Protein AF-A0A969E1A6-F1 (afdb_monomer)

Foldseek 3Di:
DVVVVVVVVVVVVVVVVVVQVLPVVSVLVVVLVVLCVVCVVVLQDDQDDPCSVVVVQLLQQLVCCQPPNLDQVFGAGPPPVPDPRRGDDDDRSVLSSVLSVVCVVPNDDSSSNVVSVSVVVSVVVVVVVVVCCVVVVCPVSPD

pLDDT: mean 85.86, std 12.33, range [39.84, 97.5]

Secondary structure (DSSP, 8-state):
-HHHHHHHHHHHHHHHHHHHHT-HHHHHHHHHHHHHHHHTTTTTPPS-STTHHHHHHHHHHHHHHHHT---TTS-B-S--SS-S--B---S--HHHHHHHHHHHHH-S-HHHHHHHHHHHHHHHHHHHHHHHHHHHTTSSS--

Mean predicted aligned error: 8.6 Å

Radius of gyration: 23.21 Å; Cα contacts (8 Å, |Δi|>4): 85; chains: 1; bounding box: 52×51×56 Å

Structure (mmCIF, N/CA/C/O backbone):
data_AF-A0A969E1A6-F1
#
_entry.id   AF-A0A969E1A6-F1
#
loop_
_atom_site.group_PDB
_atom_site.id
_atom_site.type_symbol
_atom_site.label_atom_id
_atom_site.label_alt_id
_atom_site.label_comp_id
_atom_site.label_asym_id
_atom_site.label_entity_id
_atom_site.label_seq_id
_atom_site.pdbx_PDB_ins_code
_atom_site.Cartn_x
_atom_site.Cartn_y
_atom_site.Cartn_z
_atom_site.occupancy
_atom_site.B_iso_or_equiv
_atom_site.auth_seq_id
_atom_site.auth_comp_id
_atom_site.auth_asym_id
_atom_site.auth_atom_id
_atom_site.pdbx_PDB_model_num
ATOM 1 N N . MET A 1 1 ? -26.034 33.598 34.575 1.00 58.31 1 MET A N 1
ATOM 2 C CA . MET A 1 1 ? -26.716 32.712 33.602 1.00 58.31 1 MET A CA 1
ATOM 3 C C . MET A 1 1 ? -25.771 32.089 32.563 1.00 58.31 1 MET A C 1
ATOM 5 O O . MET A 1 1 ? -26.023 30.954 32.191 1.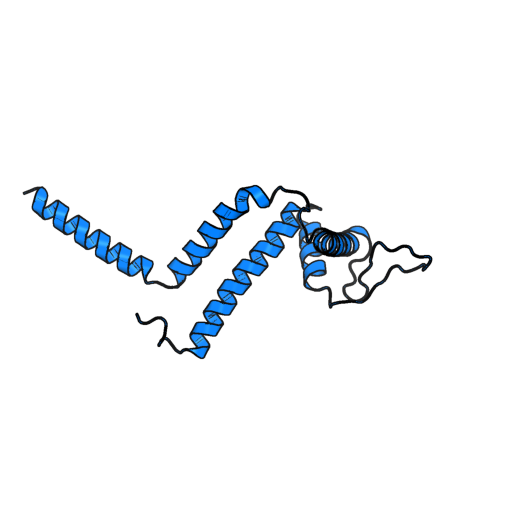00 58.31 1 MET A O 1
ATOM 9 N N . ASN A 1 2 ? -24.646 32.718 32.178 1.00 65.56 2 ASN A N 1
ATOM 10 C CA . ASN A 1 2 ? -23.689 32.138 31.208 1.00 65.56 2 ASN A CA 1
ATOM 11 C C . ASN A 1 2 ? -23.018 30.813 31.637 1.00 65.56 2 ASN A C 1
ATOM 13 O O . ASN A 1 2 ? -22.828 29.934 30.804 1.00 65.56 2 ASN A O 1
ATOM 17 N N . ASN A 1 3 ? -22.688 30.622 32.921 1.00 65.50 3 ASN A N 1
ATOM 18 C CA . ASN A 1 3 ? -21.918 29.438 33.343 1.00 65.50 3 ASN A CA 1
ATOM 19 C C . ASN A 1 3 ? -22.701 28.114 33.282 1.00 65.50 3 ASN A C 1
ATOM 21 O O . ASN A 1 3 ? -22.117 27.094 32.933 1.00 65.50 3 ASN A O 1
ATOM 25 N N . GLN A 1 4 ? -24.012 28.112 33.557 1.00 69.25 4 GLN A N 1
ATOM 26 C CA . GLN A 1 4 ? -24.839 26.896 33.453 1.00 69.25 4 GLN A CA 1
ATOM 27 C C . GLN A 1 4 ? -25.086 26.475 31.997 1.00 69.25 4 GLN A C 1
ATOM 29 O O . GLN A 1 4 ? -25.060 25.285 31.691 1.00 69.25 4 GLN A O 1
ATOM 34 N N . GLN A 1 5 ? -25.274 27.436 31.086 1.00 74.00 5 GLN A N 1
ATOM 35 C CA . GLN A 1 5 ? -25.382 27.142 29.653 1.00 74.00 5 GLN A CA 1
ATOM 36 C C . GLN A 1 5 ? -24.062 26.613 29.081 1.00 74.00 5 GLN A C 1
ATOM 38 O O . GLN A 1 5 ? -24.074 25.607 28.376 1.00 74.00 5 GLN A O 1
ATOM 43 N N . ASN A 1 6 ? -22.927 27.223 29.436 1.00 74.50 6 ASN A N 1
ATOM 44 C CA . ASN A 1 6 ? -21.607 26.764 28.994 1.00 74.50 6 ASN A CA 1
ATOM 45 C C . ASN A 1 6 ? -21.288 25.344 29.491 1.00 74.50 6 ASN A C 1
ATOM 47 O O . ASN A 1 6 ? -20.758 24.535 28.731 1.00 74.50 6 ASN A O 1
ATOM 51 N N . PHE A 1 7 ? -21.668 25.016 30.730 1.00 75.31 7 PHE A N 1
ATOM 52 C CA . PHE A 1 7 ? -21.507 23.671 31.286 1.00 75.31 7 PHE A CA 1
ATOM 53 C C . PHE A 1 7 ? -22.345 22.625 30.527 1.00 75.31 7 PHE A C 1
ATOM 55 O O . PHE A 1 7 ? -21.819 21.596 30.112 1.00 75.31 7 PHE A O 1
ATOM 62 N N . SER A 1 8 ? -23.613 22.933 30.224 1.00 82.81 8 SER A N 1
ATOM 63 C CA . SER A 1 8 ? -24.491 22.042 29.445 1.00 82.81 8 SER A CA 1
ATOM 64 C C . SER A 1 8 ? -23.998 21.815 28.007 1.00 82.81 8 SER A C 1
ATOM 66 O O . SER A 1 8 ? -24.128 20.714 27.466 1.00 82.81 8 SER A O 1
ATOM 68 N N . ILE A 1 9 ? -23.415 22.838 27.372 1.00 84.31 9 ILE A N 1
ATOM 69 C CA . ILE A 1 9 ? -22.827 22.723 26.028 1.00 84.31 9 ILE A CA 1
ATOM 70 C C . ILE A 1 9 ? -21.596 21.807 26.053 1.00 84.31 9 ILE A C 1
ATOM 72 O O . ILE A 1 9 ? -21.471 20.940 25.188 1.00 84.31 9 ILE A O 1
ATOM 76 N N . ALA A 1 10 ? -20.721 21.955 27.052 1.00 85.75 10 ALA A N 1
ATOM 77 C CA . ALA A 1 10 ? -19.528 21.122 27.198 1.00 85.75 10 ALA A CA 1
ATOM 78 C C . ALA A 1 10 ? -19.875 19.639 27.426 1.00 85.75 10 ALA A C 1
ATOM 80 O O . ALA A 1 10 ? -19.271 18.763 26.808 1.00 85.75 10 ALA A O 1
ATOM 81 N N . GLU A 1 11 ? -20.888 19.341 28.245 1.00 86.31 11 GLU A N 1
ATOM 82 C CA . GLU A 1 11 ? -21.361 17.967 28.464 1.00 86.31 11 GLU A CA 1
ATOM 83 C C . GLU A 1 11 ? -21.925 17.333 27.190 1.00 86.31 11 GLU A C 1
ATOM 85 O O . GLU A 1 11 ? -21.580 16.198 26.849 1.00 86.31 11 GLU A O 1
ATOM 90 N N . LYS A 1 12 ? -22.750 18.078 26.441 1.00 82.69 12 LYS A N 1
ATOM 91 C CA . LYS A 1 12 ? -23.290 17.612 25.157 1.00 82.69 12 LYS A CA 1
ATOM 92 C C . LYS A 1 12 ? -22.182 17.363 24.138 1.00 82.69 12 LYS A C 1
ATOM 94 O O . LYS A 1 12 ? -22.227 16.350 23.443 1.00 82.69 12 LYS A O 1
ATOM 99 N N . LEU A 1 13 ? -21.183 18.244 24.070 1.00 86.56 13 LEU A N 1
ATOM 100 C CA . LEU A 1 13 ? -20.025 18.079 23.192 1.00 86.56 13 LEU A CA 1
ATOM 101 C C . LEU A 1 13 ? -19.227 16.822 23.562 1.00 86.56 13 LEU A C 1
ATOM 103 O O . LEU A 1 13 ? -18.929 16.018 22.684 1.00 86.56 13 LEU A O 1
ATOM 107 N N . ASN A 1 14 ? -18.953 16.602 24.849 1.00 85.69 14 ASN A N 1
ATOM 108 C CA . ASN A 1 14 ? -18.251 15.410 25.330 1.00 85.69 14 ASN A CA 1
ATOM 109 C C . ASN A 1 14 ? -19.018 14.115 25.033 1.00 85.69 14 ASN A C 1
ATOM 111 O O . ASN A 1 14 ? -18.418 13.133 24.597 1.00 85.69 14 ASN A O 1
ATOM 115 N N . ALA A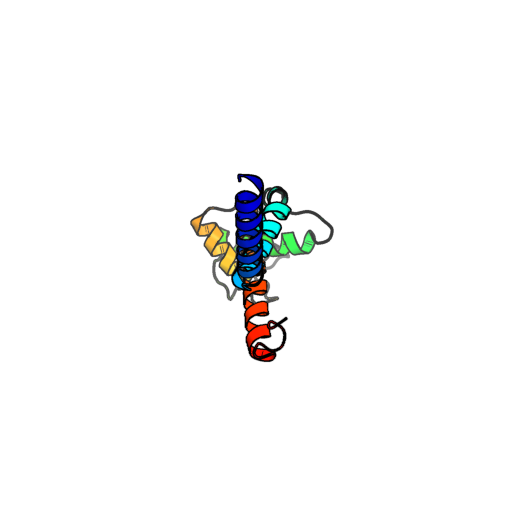 1 15 ? -20.341 14.104 25.213 1.00 80.62 15 ALA A N 1
ATOM 116 C CA . ALA A 1 15 ? -21.176 12.953 24.868 1.00 80.62 15 ALA A CA 1
ATOM 117 C C . ALA A 1 15 ? -21.156 12.660 23.357 1.00 80.62 15 ALA A C 1
ATOM 119 O O . ALA A 1 15 ? -21.082 11.501 22.943 1.00 80.62 15 ALA A O 1
ATOM 120 N N . LEU A 1 16 ? -21.175 13.707 22.528 1.00 78.25 16 LEU A N 1
ATOM 121 C CA . LEU A 1 16 ? -21.122 13.596 21.071 1.00 78.25 16 LEU A CA 1
ATOM 122 C C . LEU A 1 16 ? -19.746 13.103 20.600 1.00 78.25 16 LEU A C 1
ATOM 124 O O . LEU A 1 16 ? -19.675 12.180 19.790 1.00 78.25 16 LEU A O 1
ATOM 128 N N . LEU A 1 17 ? -18.664 13.642 21.169 1.00 80.12 17 LEU A N 1
ATOM 129 C CA . LEU A 1 17 ? -17.29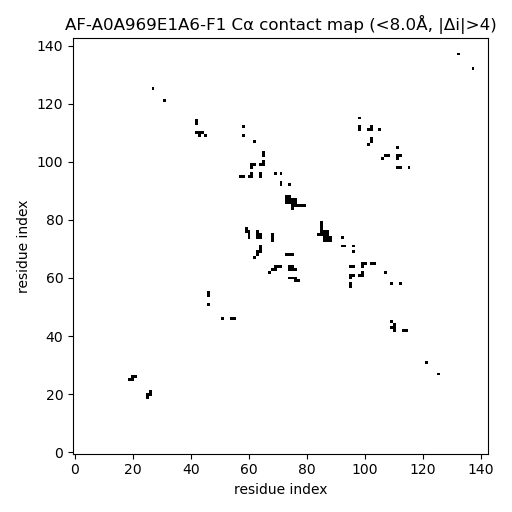6 13.180 20.933 1.00 80.12 17 LEU A CA 1
ATOM 130 C C . LEU A 1 17 ? -17.132 11.715 21.335 1.00 80.12 17 LEU A C 1
ATOM 132 O O . LEU A 1 17 ? -16.631 10.928 20.542 1.00 80.12 17 LEU A O 1
ATOM 136 N N . ARG A 1 18 ? -17.622 11.307 22.510 1.00 75.00 18 ARG A N 1
ATOM 137 C CA . ARG A 1 18 ? -17.576 9.908 22.955 1.00 75.00 18 ARG A CA 1
ATOM 138 C C . ARG A 1 18 ? -18.302 8.981 21.979 1.00 75.00 18 ARG A C 1
ATOM 140 O O . ARG A 1 18 ? -17.737 7.978 21.560 1.00 75.00 18 ARG A O 1
ATOM 147 N N . ASN A 1 19 ? -19.512 9.340 21.556 1.00 75.69 19 ASN A N 1
ATOM 148 C CA . ASN A 1 19 ? -20.268 8.549 20.581 1.00 75.69 19 ASN A CA 1
ATOM 149 C C . ASN A 1 19 ? -19.598 8.491 19.202 1.00 75.69 19 ASN A C 1
ATOM 151 O O . ASN A 1 19 ? -19.756 7.503 18.489 1.00 75.69 19 ASN A O 1
ATOM 155 N N . LEU A 1 20 ? -18.866 9.534 18.809 1.00 72.94 20 LEU A N 1
ATOM 156 C CA . LEU A 1 20 ? -18.087 9.542 17.575 1.00 72.94 20 LEU A CA 1
ATOM 157 C C . LEU A 1 20 ? -16.847 8.642 17.690 1.00 72.94 20 LEU A C 1
ATOM 159 O O . LEU A 1 20 ? -16.611 7.833 16.797 1.00 72.94 20 LEU A O 1
ATOM 163 N N . LEU A 1 21 ? -16.108 8.744 18.798 1.00 68.12 21 LEU A N 1
ATOM 164 C CA . LEU A 1 21 ? -14.905 7.954 19.086 1.00 68.12 21 LEU A CA 1
ATOM 165 C C . LEU A 1 21 ? -15.192 6.452 19.214 1.00 68.12 21 LEU A C 1
ATOM 167 O O . LEU A 1 21 ? -14.355 5.639 18.841 1.00 68.12 21 LEU A O 1
ATOM 171 N N . LEU A 1 22 ? -16.376 6.076 19.702 1.00 70.19 22 LEU A N 1
ATOM 172 C CA . LEU A 1 22 ? -16.789 4.675 19.839 1.00 70.19 22 LEU A CA 1
ATOM 173 C C . LEU A 1 22 ? -17.174 4.019 18.504 1.00 70.19 22 LEU A C 1
ATOM 175 O O . LEU A 1 22 ? -17.358 2.804 18.442 1.00 70.19 22 LEU A O 1
ATOM 179 N N . LYS A 1 23 ? -17.296 4.784 17.410 1.00 80.56 23 LYS A N 1
ATOM 180 C CA . LYS A 1 23 ? -17.585 4.195 16.099 1.00 80.56 23 LYS A CA 1
ATOM 181 C C . LYS A 1 23 ? -16.318 3.546 15.537 1.00 80.56 23 LYS A C 1
ATOM 183 O O . LYS A 1 23 ? -15.355 4.258 15.259 1.00 80.56 23 LYS A O 1
ATOM 188 N N . PRO A 1 24 ? -16.324 2.237 15.229 1.00 78.75 24 PRO A N 1
ATOM 189 C CA . PRO A 1 24 ? -15.127 1.547 14.746 1.00 78.75 24 PRO A CA 1
ATOM 190 C C . PRO A 1 24 ? -14.551 2.144 13.455 1.00 78.75 24 PRO A C 1
ATOM 192 O O . PRO A 1 24 ? -13.339 2.160 13.256 1.00 78.75 24 PRO A O 1
ATOM 195 N N . LEU A 1 25 ? -15.417 2.676 12.588 1.00 80.50 2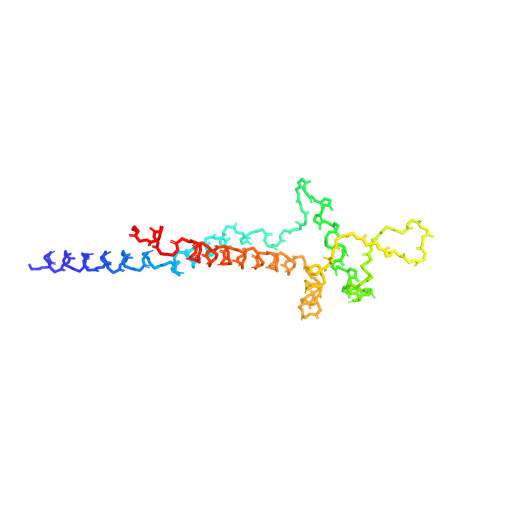5 LEU A N 1
ATOM 196 C CA . LEU A 1 25 ? -15.002 3.342 11.356 1.00 80.50 25 LEU A CA 1
ATOM 197 C C . LEU A 1 25 ? -14.194 4.619 11.632 1.00 80.50 25 LEU A C 1
ATOM 199 O O . LEU A 1 25 ? -13.249 4.913 10.904 1.00 80.50 25 LEU A O 1
ATOM 203 N N . PHE A 1 26 ? -14.538 5.354 12.695 1.00 86.06 26 PHE A N 1
ATOM 204 C CA . PHE A 1 26 ? -13.775 6.524 13.115 1.00 86.06 26 PHE A CA 1
ATOM 205 C C . PHE A 1 26 ? -12.382 6.111 13.599 1.00 86.06 26 PHE A C 1
ATOM 207 O O . PHE A 1 26 ? -11.393 6.691 13.159 1.00 86.06 26 PHE A O 1
ATOM 214 N N . SER A 1 27 ? -12.290 5.064 14.424 1.00 85.25 27 SER A N 1
ATOM 215 C CA . SER A 1 27 ? -11.009 4.531 14.906 1.00 85.25 27 SER A CA 1
ATOM 216 C C . SER A 1 27 ? -10.102 4.075 13.762 1.00 85.25 27 SER A C 1
ATOM 218 O O . SER A 1 27 ? -8.920 4.407 13.752 1.00 85.25 27 SER A O 1
ATOM 220 N N . LEU A 1 28 ? -10.647 3.383 12.755 1.00 88.31 28 LEU A N 1
ATOM 221 C CA . LEU A 1 28 ? -9.895 3.017 11.549 1.00 88.31 28 LEU A CA 1
ATOM 222 C C . LEU A 1 28 ? -9.406 4.243 10.772 1.00 88.31 28 LEU A C 1
ATOM 224 O O . LEU A 1 28 ? -8.247 4.284 10.361 1.00 88.31 28 LEU A O 1
ATO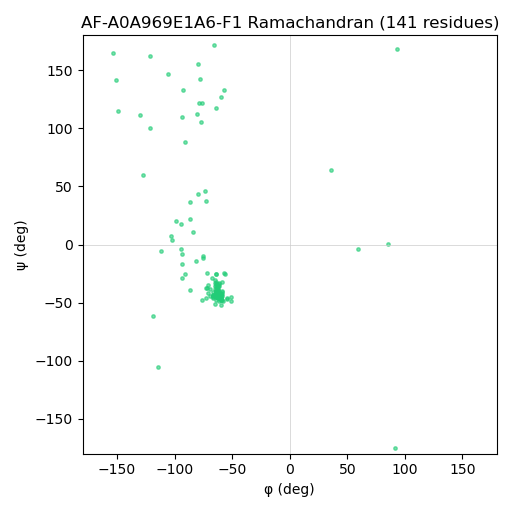M 228 N N . GLY A 1 29 ? -10.269 5.247 10.597 1.00 90.81 29 GLY A N 1
ATOM 229 C CA . GLY A 1 29 ? -9.900 6.502 9.943 1.00 90.81 29 GLY A CA 1
ATOM 230 C C . GLY A 1 29 ? -8.780 7.232 10.685 1.00 90.81 29 GLY A C 1
ATOM 231 O O . GLY A 1 29 ? -7.828 7.697 10.061 1.00 90.81 29 GLY A O 1
ATOM 232 N N . LEU A 1 30 ? -8.846 7.269 12.017 1.00 91.06 30 LEU A N 1
ATOM 233 C CA . LEU A 1 30 ? -7.814 7.864 12.861 1.00 91.06 30 LEU A CA 1
ATOM 234 C C . LEU A 1 30 ? -6.484 7.105 12.758 1.00 91.06 30 LEU A C 1
ATOM 236 O O . LEU A 1 30 ? -5.441 7.734 12.599 1.00 91.06 30 LEU A O 1
ATOM 240 N N . ILE A 1 31 ? -6.508 5.769 12.791 1.00 91.44 31 ILE A N 1
ATOM 241 C CA . ILE A 1 31 ? -5.309 4.934 12.613 1.00 91.44 31 ILE A CA 1
ATOM 242 C C . ILE A 1 31 ? -4.675 5.193 11.241 1.00 91.44 31 ILE A C 1
ATOM 244 O O . ILE A 1 31 ? -3.461 5.379 11.151 1.00 91.44 31 ILE A O 1
ATOM 248 N N . ALA A 1 32 ? -5.483 5.252 10.179 1.00 93.88 32 ALA A N 1
ATOM 249 C CA . ALA A 1 32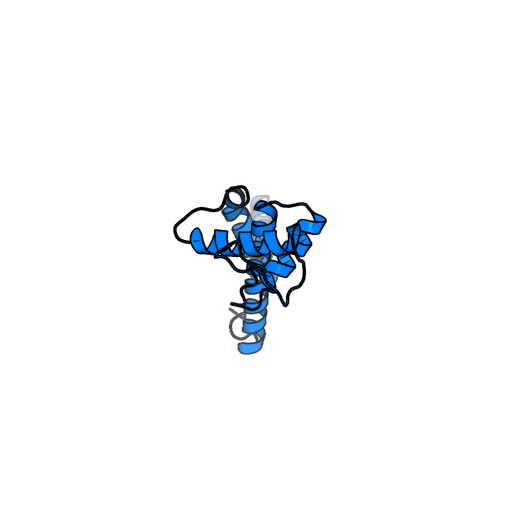 ? -4.996 5.556 8.838 1.00 93.88 32 ALA A CA 1
ATOM 250 C C . ALA A 1 32 ? -4.371 6.960 8.767 1.00 93.88 32 ALA A C 1
ATOM 252 O O . ALA A 1 32 ? -3.270 7.105 8.239 1.00 93.88 32 ALA A O 1
ATOM 253 N N . LEU A 1 33 ? -5.023 7.972 9.351 1.00 95.31 33 LEU A N 1
ATOM 254 C CA . LEU A 1 33 ? -4.521 9.348 9.403 1.00 95.31 33 LEU A CA 1
ATOM 255 C C . LEU A 1 33 ? -3.172 9.430 10.127 1.00 95.31 33 LEU A C 1
ATOM 257 O O . LEU A 1 33 ? -2.211 9.968 9.580 1.00 95.31 33 LEU A O 1
ATOM 261 N N . VAL A 1 34 ? -3.086 8.874 11.339 1.00 95.62 34 VAL A N 1
ATOM 262 C CA . VAL A 1 34 ? -1.845 8.855 12.127 1.00 95.62 34 VAL A CA 1
ATOM 263 C C . VAL A 1 34 ? -0.740 8.139 11.353 1.00 95.62 34 VAL A C 1
ATOM 265 O O . VAL A 1 34 ? 0.384 8.633 11.288 1.00 95.62 34 VAL A O 1
ATOM 268 N N . SER A 1 35 ? -1.059 7.017 10.704 1.00 95.31 35 SER A N 1
ATOM 269 C CA . SER A 1 35 ? -0.100 6.281 9.882 1.00 95.31 35 SER A CA 1
ATOM 270 C C . SER A 1 35 ? 0.425 7.123 8.714 1.00 95.31 35 SER A C 1
ATOM 272 O O . SER A 1 35 ? 1.635 7.168 8.500 1.00 95.31 35 SER A O 1
ATOM 274 N N . VAL A 1 36 ? -0.442 7.857 8.005 1.00 95.44 36 VAL A N 1
ATOM 275 C CA . VAL A 1 36 ? -0.029 8.765 6.917 1.00 95.44 36 VAL A CA 1
ATOM 276 C C . VAL A 1 36 ? 0.910 9.854 7.432 1.00 95.44 36 VAL A C 1
ATOM 278 O O . VAL A 1 36 ? 1.959 10.078 6.832 1.00 95.44 36 VAL A O 1
ATOM 281 N N . VAL A 1 37 ? 0.572 10.498 8.555 1.00 96.12 37 VAL A N 1
ATOM 282 C CA . VAL A 1 37 ? 1.400 11.561 9.152 1.00 96.12 37 VAL A CA 1
ATOM 283 C C . VAL A 1 37 ? 2.786 11.029 9.523 1.00 96.12 37 VAL A C 1
ATOM 285 O O . VAL A 1 37 ? 3.793 11.647 9.183 1.00 96.12 37 VAL A O 1
ATOM 288 N N . MET A 1 38 ? 2.852 9.855 10.153 1.00 94.88 38 MET A N 1
ATOM 289 C CA . MET A 1 38 ? 4.117 9.228 10.550 1.00 94.88 38 MET A CA 1
ATOM 290 C C . MET A 1 38 ? 4.995 8.833 9.354 1.00 94.88 38 MET A C 1
ATOM 292 O O . MET A 1 38 ? 6.220 8.893 9.446 1.00 94.88 38 MET A O 1
ATOM 296 N N . HIS A 1 39 ? 4.392 8.448 8.225 1.00 94.25 39 HIS A N 1
ATOM 297 C CA . HIS A 1 39 ? 5.121 7.995 7.035 1.00 94.25 39 HIS A CA 1
ATOM 298 C C . HIS A 1 39 ? 5.383 9.098 6.003 1.00 94.25 39 HIS A C 1
ATOM 300 O O . HIS A 1 39 ? 6.084 8.848 5.023 1.00 94.25 39 HIS A O 1
ATOM 306 N N . PHE A 1 40 ? 4.882 10.318 6.220 1.00 92.31 40 PHE A N 1
ATOM 307 C CA . PHE A 1 40 ? 4.948 11.402 5.238 1.00 92.31 40 PHE A CA 1
ATOM 308 C C . PHE A 1 40 ? 6.380 11.683 4.755 1.00 92.31 40 PHE A C 1
ATOM 310 O O . PHE A 1 40 ? 6.636 11.728 3.554 1.00 92.31 40 PHE A O 1
ATOM 317 N N . ASN A 1 41 ? 7.334 11.761 5.686 1.00 92.06 41 ASN A N 1
ATOM 318 C CA . ASN A 1 41 ? 8.746 12.012 5.372 1.00 92.06 41 ASN A CA 1
ATOM 319 C C . ASN A 1 41 ? 9.475 10.789 4.788 1.00 92.06 41 ASN A C 1
ATOM 321 O O . ASN A 1 41 ? 10.597 10.918 4.312 1.00 92.06 41 ASN A O 1
ATOM 325 N N . ILE A 1 42 ? 8.872 9.598 4.842 1.00 90.56 42 ILE A N 1
ATOM 326 C CA . ILE A 1 42 ? 9.488 8.341 4.396 1.00 90.56 42 ILE A CA 1
ATOM 327 C C . ILE A 1 42 ? 9.176 8.068 2.916 1.00 90.56 42 ILE A C 1
ATOM 329 O O . ILE A 1 42 ? 9.957 7.404 2.234 1.00 90.56 42 ILE A O 1
ATOM 333 N N . PHE A 1 43 ? 8.069 8.594 2.382 1.00 90.94 43 PHE A N 1
ATOM 334 C CA . PHE A 1 43 ? 7.638 8.325 1.003 1.00 90.94 43 PHE A CA 1
ATOM 335 C C . PHE A 1 43 ? 8.599 8.836 -0.079 1.00 90.94 43 PHE A C 1
ATOM 337 O O . PHE A 1 43 ? 8.617 8.295 -1.186 1.00 90.94 43 PHE A O 1
ATOM 344 N N . THR A 1 44 ? 9.397 9.856 0.224 1.00 90.44 44 THR A N 1
ATOM 345 C CA . THR A 1 44 ? 10.361 10.454 -0.711 1.00 90.44 44 THR A CA 1
ATOM 346 C C . THR A 1 44 ? 11.764 9.868 -0.589 1.00 90.44 44 THR A C 1
ATOM 348 O O . THR A 1 44 ? 12.620 10.171 -1.416 1.00 90.44 44 THR A O 1
ATOM 351 N N . LEU A 1 45 ? 12.015 9.027 0.418 1.00 92.31 45 LEU A N 1
ATOM 352 C CA . LEU A 1 45 ? 13.333 8.450 0.648 1.00 92.31 45 LEU A CA 1
ATOM 353 C C . LEU A 1 45 ? 13.603 7.307 -0.330 1.00 92.31 45 LEU A C 1
ATOM 355 O O . LEU A 1 45 ? 12.726 6.482 -0.619 1.00 92.31 45 LEU A O 1
ATOM 359 N N . ASP A 1 46 ? 14.848 7.217 -0.783 1.00 90.81 46 ASP A N 1
ATOM 360 C CA . ASP A 1 46 ? 15.332 6.076 -1.555 1.00 90.81 46 ASP A CA 1
ATOM 361 C C . ASP A 1 46 ? 15.350 4.797 -0.690 1.00 90.81 46 ASP A C 1
ATOM 363 O O . ASP A 1 46 ? 15.057 4.820 0.513 1.00 90.81 46 ASP A O 1
ATOM 367 N N . LEU A 1 47 ? 15.613 3.646 -1.298 1.00 91.06 47 LEU A N 1
ATOM 368 C CA . LEU A 1 47 ? 15.738 2.366 -0.613 1.00 91.06 47 LEU A CA 1
ATOM 369 C C . LEU A 1 47 ?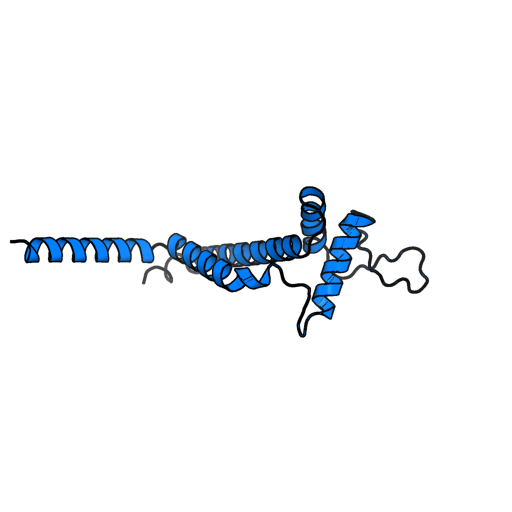 16.879 2.446 0.412 1.00 91.06 47 LEU A C 1
ATOM 371 O O . LEU A 1 47 ? 18.005 2.808 0.085 1.00 91.06 47 LEU A O 1
ATOM 375 N N . GLN A 1 48 ? 16.594 2.095 1.667 1.00 90.88 48 GLN A N 1
ATOM 376 C CA . GLN A 1 48 ? 17.561 2.200 2.763 1.00 90.88 48 GLN A CA 1
ATOM 377 C C . GLN A 1 48 ? 17.282 1.187 3.883 1.00 90.88 48 GLN A C 1
ATOM 379 O O . GLN A 1 48 ? 16.188 0.618 3.982 1.00 90.88 48 GLN A O 1
ATOM 384 N N . GLY A 1 49 ? 18.279 0.997 4.753 1.00 89.38 49 GLY A N 1
ATOM 385 C CA . GLY A 1 49 ? 18.198 0.176 5.964 1.00 89.38 49 GLY A CA 1
ATOM 386 C C . GLY A 1 49 ? 18.622 -1.286 5.782 1.00 89.38 49 GLY A C 1
ATOM 387 O O . GLY A 1 49 ? 19.057 -1.712 4.717 1.00 89.38 49 GLY A O 1
ATOM 388 N N . ASN A 1 50 ? 18.468 -2.081 6.842 1.00 88.75 50 ASN A N 1
ATOM 389 C CA . ASN A 1 50 ? 19.000 -3.452 6.912 1.00 88.75 50 ASN A CA 1
ATOM 390 C C . ASN A 1 50 ? 18.376 -4.416 5.89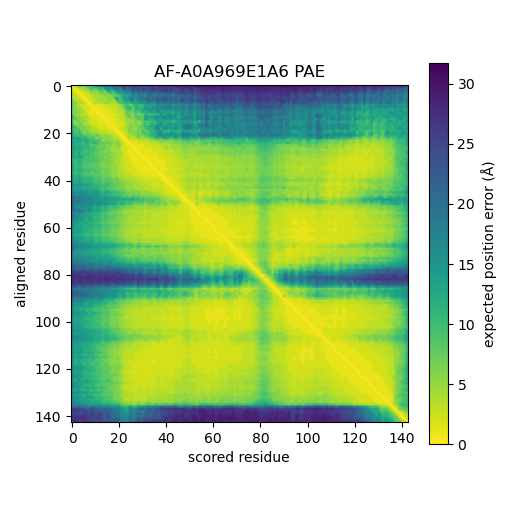0 1.00 88.75 50 ASN A C 1
ATOM 392 O O . ASN A 1 50 ? 19.001 -5.387 5.477 1.00 88.75 50 ASN A O 1
ATOM 396 N N . HIS A 1 51 ? 17.150 -4.137 5.448 1.00 89.94 51 HIS A N 1
ATOM 397 C CA . HIS A 1 51 ? 16.442 -4.943 4.452 1.00 89.94 51 HIS A CA 1
ATOM 398 C C . HIS A 1 51 ? 16.615 -4.414 3.022 1.00 89.94 51 HIS A C 1
ATOM 400 O O . HIS A 1 51 ? 15.835 -4.781 2.141 1.00 89.94 51 HIS A O 1
ATOM 406 N N . LEU A 1 52 ? 17.625 -3.565 2.782 1.00 92.75 52 LEU A N 1
ATOM 407 C CA . LEU A 1 52 ? 17.900 -2.959 1.479 1.00 92.75 52 LEU A CA 1
ATOM 408 C C . LEU A 1 52 ? 17.972 -4.005 0.370 1.00 92.75 52 LEU A C 1
ATOM 410 O O . LEU A 1 52 ? 17.328 -3.833 -0.654 1.00 92.75 52 LEU A O 1
ATOM 414 N N . TRP A 1 53 ? 18.673 -5.120 0.598 1.00 90.81 53 TRP A N 1
ATOM 415 C CA . TRP A 1 53 ? 18.781 -6.197 -0.389 1.00 90.81 53 TRP A CA 1
ATOM 416 C C . TRP A 1 53 ? 17.412 -6.644 -0.913 1.00 90.81 53 TRP A C 1
ATOM 418 O O . TRP A 1 53 ? 17.182 -6.699 -2.120 1.00 90.81 53 TRP A O 1
ATOM 428 N N . ARG A 1 54 ? 16.465 -6.901 -0.005 1.00 90.75 54 ARG A N 1
ATOM 429 C CA . ARG A 1 54 ? 15.126 -7.371 -0.368 1.00 90.75 54 ARG A CA 1
ATOM 430 C C . ARG A 1 54 ? 14.276 -6.270 -1.001 1.00 90.75 54 ARG A C 1
ATOM 432 O O . ARG A 1 54 ? 13.517 -6.546 -1.932 1.00 90.75 54 ARG A O 1
ATOM 439 N N . GLN A 1 55 ? 14.409 -5.036 -0.517 1.00 93.19 55 GLN A N 1
ATOM 440 C CA . GLN A 1 55 ? 13.752 -3.871 -1.111 1.00 93.19 55 GLN A CA 1
ATOM 441 C C . GLN A 1 55 ? 14.221 -3.660 -2.557 1.00 93.19 55 GLN A C 1
ATOM 443 O O . GLN A 1 55 ? 13.391 -3.579 -3.460 1.00 93.19 55 GLN A O 1
ATOM 448 N N . SER A 1 56 ? 15.533 -3.682 -2.791 1.00 93.44 56 SER A N 1
ATOM 449 C CA . SER A 1 56 ? 16.138 -3.560 -4.118 1.00 93.44 56 SER A CA 1
ATOM 450 C C . SER A 1 56 ? 15.749 -4.722 -5.022 1.00 93.44 56 SER A C 1
ATOM 452 O O . SER A 1 56 ? 15.375 -4.498 -6.167 1.00 93.44 56 SER A O 1
ATOM 454 N N . GLN A 1 57 ? 15.734 -5.956 -4.512 1.00 91.81 57 GLN A N 1
ATOM 455 C CA . GLN A 1 57 ? 15.286 -7.120 -5.279 1.00 91.81 57 GLN A CA 1
ATOM 456 C C . GLN A 1 57 ? 13.830 -6.970 -5.753 1.00 91.81 57 GLN A C 1
ATOM 458 O O . GLN A 1 57 ? 13.509 -7.274 -6.903 1.00 91.81 57 GLN A O 1
ATOM 463 N N . THR A 1 58 ? 12.957 -6.467 -4.877 1.00 93.00 58 THR A N 1
ATOM 464 C CA . THR A 1 58 ? 11.544 -6.210 -5.187 1.00 93.00 58 THR A CA 1
ATOM 465 C C . THR A 1 58 ? 11.411 -5.093 -6.219 1.00 93.00 58 THR A C 1
ATOM 467 O O . THR A 1 58 ? 10.694 -5.255 -7.206 1.00 93.00 58 THR A O 1
ATOM 470 N N . GLN A 1 59 ? 12.139 -3.991 -6.024 1.00 95.00 59 GLN A N 1
ATOM 471 C CA . GLN A 1 59 ? 12.134 -2.841 -6.924 1.00 95.00 59 GLN A CA 1
ATOM 472 C C . GLN A 1 59 ? 12.655 -3.205 -8.320 1.00 95.00 59 GLN A C 1
ATOM 474 O O . GLN A 1 59 ? 12.040 -2.825 -9.310 1.00 95.00 59 GLN A O 1
ATOM 479 N N . ILE A 1 60 ? 13.720 -4.004 -8.414 1.00 92.81 60 ILE A N 1
ATOM 480 C CA . ILE A 1 60 ? 14.247 -4.511 -9.688 1.00 92.81 60 ILE A CA 1
ATOM 481 C C . ILE A 1 60 ? 13.187 -5.329 -10.427 1.00 92.81 60 ILE A C 1
ATOM 483 O O . ILE A 1 60 ? 13.002 -5.155 -11.627 1.00 92.81 60 ILE A O 1
ATOM 487 N N . ASN A 1 61 ? 12.455 -6.199 -9.727 1.00 93.12 61 ASN A N 1
ATOM 488 C CA . ASN A 1 61 ? 11.415 -7.006 -10.364 1.00 93.12 61 ASN A CA 1
ATOM 489 C C . ASN A 1 61 ? 10.277 -6.123 -10.916 1.00 93.12 61 ASN A C 1
ATOM 491 O O . ASN A 1 61 ? 9.840 -6.314 -12.047 1.00 93.12 61 ASN A O 1
ATOM 495 N N . ILE A 1 62 ? 9.853 -5.100 -10.160 1.00 95.12 62 ILE A N 1
ATOM 496 C CA . ILE A 1 62 ? 8.877 -4.093 -10.618 1.00 95.12 62 ILE A CA 1
ATOM 497 C C . ILE A 1 62 ? 9.386 -3.382 -11.880 1.00 95.12 62 ILE A C 1
ATOM 499 O O . ILE A 1 62 ? 8.670 -3.290 -12.877 1.00 95.12 62 ILE A O 1
ATOM 503 N N . GLN A 1 63 ? 10.637 -2.920 -11.857 1.00 94.75 63 GLN A N 1
ATOM 504 C CA . GLN A 1 63 ? 11.265 -2.245 -12.992 1.00 94.75 63 GLN A CA 1
ATOM 505 C C . GLN A 1 63 ? 11.371 -3.154 -14.213 1.00 94.75 63 GLN A C 1
ATOM 507 O O . GLN A 1 63 ? 11.185 -2.685 -15.329 1.00 94.75 63 GLN A O 1
ATOM 512 N N . ASN A 1 64 ? 11.608 -4.450 -14.028 1.00 93.06 64 ASN A N 1
ATOM 513 C CA . ASN A 1 64 ? 11.674 -5.400 -15.131 1.00 93.06 64 ASN A CA 1
ATOM 514 C C . ASN A 1 64 ? 10.308 -5.632 -15.785 1.00 93.06 64 ASN A C 1
ATOM 516 O O . ASN A 1 64 ? 10.235 -5.677 -17.016 1.00 93.06 64 ASN A O 1
ATOM 520 N N . PHE A 1 65 ? 9.229 -5.685 -14.996 1.00 94.19 65 PHE A N 1
ATOM 521 C CA . PHE A 1 65 ? 7.865 -5.700 -15.535 1.00 94.19 65 PHE A CA 1
ATOM 522 C C . PHE A 1 65 ? 7.503 -4.412 -16.279 1.00 94.19 65 PHE A C 1
ATOM 524 O O . PHE A 1 65 ? 6.772 -4.452 -17.268 1.00 94.19 65 PHE A O 1
ATOM 531 N N . TYR A 1 66 ? 8.024 -3.273 -15.817 1.00 94.88 66 TYR A N 1
ATOM 532 C CA . TYR A 1 66 ? 7.792 -1.970 -16.435 1.00 94.88 66 TYR A CA 1
ATOM 533 C C . TYR A 1 66 ? 8.613 -1.755 -17.723 1.00 94.88 66 TYR A C 1
ATOM 535 O O . TYR A 1 66 ? 8.058 -1.328 -18.734 1.00 94.88 66 TYR A O 1
ATOM 543 N N . ARG A 1 67 ? 9.921 -2.050 -17.701 1.00 92.75 67 ARG A N 1
ATOM 544 C CA . ARG A 1 67 ? 10.892 -1.698 -18.756 1.00 92.75 67 ARG A CA 1
ATOM 545 C C . ARG A 1 67 ? 11.115 -2.782 -19.809 1.00 92.75 67 ARG A C 1
ATOM 547 O O . ARG A 1 67 ? 11.498 -2.445 -20.925 1.00 92.75 67 ARG A O 1
ATOM 554 N N . HIS A 1 68 ? 10.952 -4.059 -19.461 1.00 89.06 68 HIS A N 1
ATOM 555 C CA . HIS A 1 68 ? 11.376 -5.167 -20.323 1.00 89.06 68 HIS A CA 1
ATOM 556 C C . HIS A 1 68 ? 10.224 -6.074 -20.747 1.00 89.06 68 HIS A C 1
ATOM 558 O O . HIS A 1 68 ? 9.967 -6.211 -21.939 1.00 89.06 68 HIS A O 1
ATOM 564 N N . ASP A 1 69 ? 9.550 -6.723 -19.797 1.00 88.56 69 ASP A N 1
ATOM 565 C CA . ASP A 1 69 ? 8.551 -7.750 -20.098 1.00 88.56 69 ASP A CA 1
ATOM 566 C C . ASP A 1 69 ? 7.460 -7.769 -19.030 1.00 88.56 69 ASP A C 1
ATOM 568 O O . ASP A 1 69 ? 7.717 -8.115 -17.881 1.00 88.56 69 ASP A O 1
ATOM 572 N N . ASN A 1 70 ? 6.229 -7.430 -19.418 1.00 92.50 70 ASN A N 1
ATOM 573 C CA . ASN A 1 70 ? 5.084 -7.355 -18.510 1.00 92.50 70 ASN A CA 1
ATOM 574 C C . ASN A 1 70 ? 4.404 -8.721 -18.269 1.00 92.50 70 ASN A C 1
ATOM 576 O O . ASN A 1 70 ? 3.292 -8.785 -17.735 1.00 92.50 70 ASN A O 1
ATOM 580 N N . ASN A 1 71 ? 5.023 -9.824 -18.696 1.00 92.62 71 ASN A N 1
ATOM 581 C CA . ASN A 1 71 ? 4.485 -11.163 -18.508 1.00 92.62 71 ASN A CA 1
ATOM 582 C C . ASN A 1 71 ? 4.684 -11.659 -17.067 1.00 92.62 71 ASN A C 1
ATOM 584 O O . ASN A 1 71 ? 5.767 -12.105 -16.687 1.00 92.62 71 ASN A O 1
ATOM 588 N N . ILE A 1 72 ? 3.600 -11.669 -16.287 1.00 93.50 72 ILE A N 1
ATOM 589 C CA . ILE A 1 72 ? 3.583 -12.122 -14.886 1.00 93.50 72 ILE A CA 1
ATOM 590 C C . ILE A 1 72 ? 4.092 -13.565 -14.683 1.00 93.50 72 ILE A C 1
ATOM 592 O O . ILE A 1 72 ? 4.587 -13.891 -13.606 1.00 93.50 72 ILE A O 1
ATOM 596 N N . LEU A 1 73 ? 4.008 -14.432 -15.701 1.00 90.94 73 LEU A N 1
ATOM 597 C CA . LEU A 1 73 ? 4.464 -15.829 -15.626 1.00 90.94 73 LEU A CA 1
ATOM 598 C C . LEU A 1 73 ? 5.979 -15.981 -15.835 1.00 90.94 73 LEU A C 1
ATOM 600 O O . LEU A 1 73 ? 6.548 -17.035 -15.534 1.00 90.94 73 LEU A O 1
ATOM 604 N N . ASN A 1 74 ? 6.636 -14.934 -16.335 1.00 89.25 74 ASN A N 1
ATOM 605 C CA . ASN A 1 74 ? 8.060 -14.917 -16.648 1.00 89.25 74 ASN A CA 1
ATOM 606 C C . ASN A 1 74 ? 8.770 -13.725 -15.971 1.00 89.25 74 ASN A C 1
ATOM 608 O O . ASN A 1 74 ? 9.358 -12.897 -16.669 1.00 89.25 74 ASN A O 1
ATOM 612 N N . PRO A 1 75 ? 8.749 -13.630 -14.622 1.00 88.12 75 PRO A N 1
ATOM 613 C CA . PRO A 1 75 ? 9.474 -12.589 -13.893 1.00 88.12 75 PRO A CA 1
ATOM 614 C C . PRO A 1 75 ? 10.965 -12.626 -14.224 1.00 88.12 75 PRO A C 1
ATOM 616 O O . PRO A 1 75 ? 11.592 -13.689 -14.194 1.00 88.12 75 PRO A O 1
ATOM 619 N N . ARG A 1 76 ? 11.537 -11.455 -14.510 1.00 86.62 76 ARG A N 1
ATOM 620 C CA . ARG A 1 76 ? 12.957 -11.300 -14.837 1.00 86.62 76 ARG A CA 1
ATOM 621 C C . ARG A 1 76 ? 13.720 -10.685 -13.674 1.00 86.62 76 ARG A C 1
ATOM 623 O O . ARG A 1 76 ? 13.209 -9.818 -12.965 1.00 86.62 76 ARG A O 1
ATOM 630 N N . HIS A 1 77 ? 14.971 -11.087 -13.516 1.00 82.62 77 HIS A N 1
ATOM 631 C CA . HIS A 1 77 ? 15.893 -10.513 -12.546 1.00 82.62 77 HIS A CA 1
ATOM 632 C C . HIS A 1 77 ? 17.144 -9.959 -13.237 1.00 82.62 77 HIS A C 1
ATOM 634 O O . HIS A 1 77 ? 17.447 -10.331 -14.364 1.00 82.62 77 HIS A O 1
ATOM 640 N N . ASN A 1 78 ? 17.897 -9.089 -12.561 1.00 77.75 78 ASN A N 1
ATOM 641 C CA . ASN A 1 78 ? 19.101 -8.466 -13.136 1.00 77.75 78 ASN A CA 1
ATOM 642 C C . ASN A 1 78 ? 20.365 -9.322 -12.954 1.00 77.75 78 ASN A C 1
ATOM 644 O O . ASN A 1 78 ? 21.477 -8.801 -12.974 1.00 77.75 78 ASN A O 1
ATOM 648 N N . ASN A 1 79 ? 20.211 -10.632 -12.754 1.00 70.81 79 ASN A N 1
ATOM 649 C CA . ASN A 1 79 ? 21.342 -11.545 -12.659 1.00 70.81 79 ASN A CA 1
ATOM 650 C C . ASN A 1 79 ? 21.672 -12.103 -14.049 1.00 70.81 79 ASN A C 1
ATOM 652 O O . ASN A 1 79 ? 21.154 -13.144 -14.443 1.00 70.81 79 ASN A O 1
ATOM 656 N N . PHE A 1 80 ? 22.519 -11.388 -14.790 1.00 66.12 80 PHE A N 1
ATOM 657 C CA . PHE A 1 80 ? 22.961 -11.734 -16.147 1.00 66.12 80 PHE A CA 1
ATOM 658 C C . PHE A 1 80 ? 24.073 -12.795 -16.148 1.00 66.12 80 PHE A C 1
ATOM 660 O O . PHE A 1 80 ? 25.064 -12.656 -16.863 1.00 66.12 80 PHE A O 1
ATOM 667 N N . ALA A 1 81 ? 23.945 -13.847 -15.334 1.00 57.94 81 ALA A N 1
ATOM 668 C CA . ALA A 1 81 ? 24.958 -14.893 -15.160 1.00 57.94 81 ALA A CA 1
ATOM 669 C C . ALA A 1 81 ? 25.059 -15.855 -16.369 1.00 57.94 81 ALA A C 1
ATOM 671 O O . ALA A 1 81 ? 25.086 -17.072 -16.211 1.00 57.94 81 ALA A O 1
ATOM 672 N N . GLY A 1 82 ? 25.098 -15.314 -17.589 1.00 52.94 82 GLY A N 1
ATOM 673 C CA . GLY A 1 82 ? 25.385 -16.045 -18.824 1.00 52.94 82 GLY A CA 1
ATOM 674 C C . GLY A 1 82 ? 24.197 -16.740 -19.496 1.00 52.94 82 GLY A C 1
ATOM 675 O O . GLY A 1 82 ? 24.393 -17.356 -20.538 1.00 52.94 82 GLY A O 1
ATOM 676 N N . SER A 1 83 ? 22.975 -16.647 -18.962 1.00 58.50 83 SER A N 1
ATOM 677 C CA . SER A 1 83 ? 21.775 -17.166 -19.635 1.00 58.50 83 SER A CA 1
ATOM 678 C C . SER A 1 83 ? 21.104 -16.085 -20.484 1.00 58.50 83 SER A C 1
ATOM 680 O O . SER A 1 83 ? 20.844 -14.995 -19.980 1.00 58.50 83 SER A O 1
ATOM 682 N N . GLU A 1 84 ? 20.737 -16.399 -21.731 1.00 62.59 84 GLU A N 1
ATOM 683 C CA . GLU A 1 84 ? 20.039 -15.470 -22.645 1.00 62.59 84 GLU A CA 1
ATOM 684 C C . GLU A 1 84 ? 18.711 -14.936 -22.074 1.00 62.59 84 GLU A C 1
ATOM 686 O O . GLU A 1 84 ? 18.268 -13.841 -22.417 1.00 62.59 84 GLU A O 1
ATOM 691 N N . ASN A 1 85 ? 18.094 -15.682 -21.153 1.00 66.62 85 ASN A N 1
ATOM 692 C CA . ASN A 1 85 ? 16.826 -15.336 -20.530 1.00 66.62 85 ASN A CA 1
ATO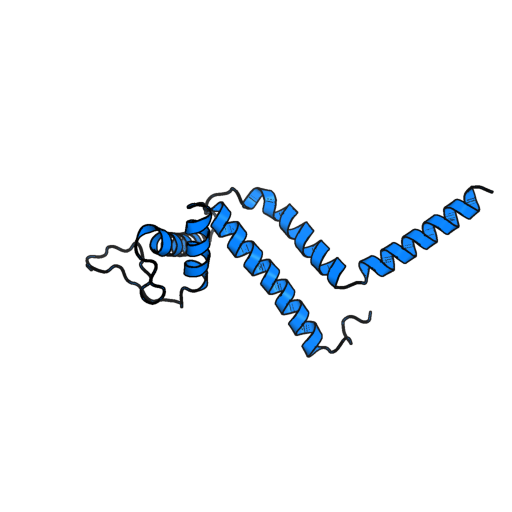M 693 C C . ASN A 1 85 ? 16.993 -15.240 -19.010 1.00 66.62 85 ASN A C 1
ATOM 695 O O . ASN A 1 85 ? 16.953 -16.255 -18.323 1.00 66.62 85 ASN A O 1
ATOM 699 N N . ASN A 1 86 ? 17.119 -14.024 -18.465 1.00 79.44 86 ASN A N 1
ATOM 700 C CA . ASN A 1 86 ? 17.227 -13.770 -17.014 1.00 79.44 86 ASN A CA 1
ATOM 701 C C . ASN A 1 86 ? 15.899 -13.976 -16.258 1.00 79.44 86 ASN A C 1
ATOM 703 O O . ASN A 1 86 ? 15.538 -13.193 -15.377 1.00 79.44 86 ASN A O 1
ATOM 707 N N . ILE A 1 87 ? 15.122 -14.983 -16.650 1.00 84.44 87 ILE A N 1
ATOM 708 C CA . ILE A 1 87 ? 13.851 -15.336 -16.026 1.00 84.44 87 ILE A CA 1
ATOM 709 C C . ILE A 1 87 ? 14.163 -16.105 -14.746 1.00 84.44 87 ILE A C 1
ATOM 711 O O . ILE A 1 87 ? 14.795 -17.158 -14.781 1.00 84.44 87 ILE A O 1
ATOM 715 N N . GLN A 1 88 ? 13.684 -15.600 -13.614 1.00 81.31 88 GLN A N 1
ATOM 716 C CA . GLN A 1 88 ? 13.876 -16.227 -12.314 1.00 81.31 88 GLN A CA 1
ATOM 717 C C . GLN A 1 88 ? 12.538 -16.337 -11.593 1.00 81.31 88 GLN A C 1
ATOM 719 O O . GLN A 1 88 ? 11.955 -15.346 -11.158 1.00 81.31 88 GLN A O 1
ATOM 724 N N . ARG A 1 89 ? 12.058 -17.572 -11.435 1.00 80.31 89 ARG A N 1
ATOM 725 C CA . ARG A 1 89 ? 10.790 -17.871 -10.766 1.00 80.31 89 ARG A CA 1
ATOM 726 C C . ARG A 1 89 ? 11.053 -18.164 -9.293 1.00 80.31 89 ARG A C 1
ATOM 728 O O . ARG A 1 89 ? 11.657 -19.178 -8.965 1.00 80.31 89 ARG A O 1
ATOM 735 N N . MET A 1 90 ? 10.626 -17.251 -8.426 1.00 82.19 90 MET A N 1
ATOM 736 C CA . MET A 1 90 ? 10.672 -17.413 -6.972 1.00 82.19 90 MET A CA 1
ATOM 737 C C . MET A 1 90 ? 9.234 -17.471 -6.443 1.00 82.19 90 MET A C 1
ATOM 739 O O . MET A 1 90 ? 8.530 -18.452 -6.649 1.00 82.19 90 MET A O 1
ATOM 743 N N . GLU A 1 91 ? 8.779 -16.395 -5.812 1.00 86.81 91 GLU A N 1
ATOM 744 C CA . GLU A 1 91 ? 7.391 -16.178 -5.423 1.00 86.81 91 GLU A CA 1
ATOM 745 C C . GLU A 1 91 ? 6.534 -15.697 -6.597 1.00 86.81 91 GLU A C 1
ATOM 747 O O . GLU A 1 91 ? 7.039 -15.094 -7.549 1.00 86.81 91 GLU A O 1
ATOM 752 N N . PHE A 1 92 ? 5.224 -15.947 -6.516 1.00 92.62 92 PHE A N 1
ATOM 753 C CA . PHE A 1 92 ? 4.285 -15.454 -7.516 1.00 92.62 92 PHE A CA 1
ATOM 754 C C . PHE A 1 92 ? 4.254 -13.914 -7.491 1.00 92.62 92 PHE A C 1
ATOM 756 O O . PHE A 1 92 ? 3.874 -13.333 -6.470 1.00 92.62 92 PHE A O 1
ATOM 763 N N . PRO A 1 93 ? 4.634 -13.228 -8.585 1.00 93.69 93 PRO A N 1
ATOM 764 C CA . PRO A 1 93 ? 5.015 -11.820 -8.531 1.00 93.69 93 PRO A CA 1
ATOM 765 C C . PRO A 1 93 ? 3.819 -10.863 -8.653 1.00 93.69 93 PRO A C 1
ATOM 767 O O . PRO A 1 93 ? 3.921 -9.810 -9.278 1.00 93.69 93 PRO A O 1
ATOM 770 N N . ILE A 1 94 ? 2.661 -11.212 -8.084 1.00 95.62 94 ILE A N 1
ATOM 771 C CA . ILE A 1 94 ? 1.422 -10.433 -8.247 1.00 95.62 94 ILE A CA 1
ATOM 772 C C . ILE A 1 94 ? 1.535 -9.024 -7.675 1.00 95.62 94 ILE A C 1
ATOM 774 O O . ILE A 1 94 ? 1.063 -8.070 -8.293 1.00 95.62 94 ILE A O 1
ATOM 778 N N . MET A 1 95 ? 2.201 -8.875 -6.529 1.00 95.50 95 MET A N 1
ATOM 779 C CA . MET A 1 95 ? 2.422 -7.568 -5.919 1.00 95.50 95 MET A CA 1
ATOM 780 C C . MET A 1 95 ? 3.310 -6.710 -6.825 1.00 95.50 95 MET A C 1
ATOM 782 O O . MET A 1 95 ? 2.939 -5.590 -7.167 1.00 95.50 95 MET A O 1
ATOM 786 N N . GLN A 1 96 ? 4.455 -7.246 -7.255 1.00 95.38 96 GLN A N 1
ATOM 787 C CA . GLN A 1 96 ? 5.416 -6.526 -8.091 1.00 95.38 96 GLN A CA 1
ATOM 788 C C . GLN A 1 96 ? 4.817 -6.168 -9.457 1.00 95.38 96 GLN A C 1
ATOM 790 O O . GLN A 1 96 ? 4.952 -5.036 -9.916 1.00 95.38 96 GLN A O 1
ATOM 795 N N . TRP A 1 97 ? 4.093 -7.102 -10.074 1.00 96.12 97 TRP A N 1
ATOM 796 C CA . TRP A 1 97 ? 3.407 -6.892 -11.344 1.00 96.12 97 TRP A CA 1
ATOM 797 C C . TRP A 1 97 ? 2.309 -5.827 -11.244 1.00 96.12 97 TRP A C 1
ATOM 799 O O . TRP A 1 97 ? 2.207 -4.960 -12.113 1.00 96.12 97 TRP A O 1
ATOM 809 N N . THR A 1 98 ? 1.522 -5.836 -10.162 1.00 96.94 98 THR A N 1
ATOM 810 C CA . THR A 1 98 ? 0.482 -4.822 -9.925 1.00 96.94 98 THR A CA 1
ATOM 811 C C . THR A 1 98 ? 1.101 -3.432 -9.777 1.00 96.94 98 THR A C 1
ATOM 813 O O . THR A 1 98 ? 0.645 -2.488 -10.419 1.00 96.94 98 THR A O 1
ATOM 816 N N . ILE A 1 99 ? 2.181 -3.299 -8.999 1.00 97.50 99 ILE A N 1
ATOM 817 C CA . ILE A 1 99 ? 2.896 -2.021 -8.835 1.00 97.50 99 ILE A CA 1
ATOM 818 C C . ILE A 1 99 ? 3.503 -1.555 -10.165 1.00 97.50 99 ILE A C 1
ATOM 820 O O . ILE A 1 99 ? 3.457 -0.365 -10.472 1.00 97.50 99 ILE A O 1
ATOM 824 N N . ALA A 1 100 ? 3.994 -2.473 -11.000 1.00 97.12 100 ALA A N 1
ATOM 825 C CA . ALA A 1 100 ? 4.474 -2.129 -12.334 1.00 97.12 100 ALA A CA 1
ATOM 826 C C . ALA A 1 100 ? 3.366 -1.524 -13.214 1.00 97.12 100 ALA A C 1
ATOM 828 O O . ALA A 1 100 ? 3.639 -0.595 -13.970 1.00 97.12 100 ALA A O 1
ATOM 829 N N . GLN A 1 101 ? 2.104 -1.955 -13.074 1.00 97.19 101 GLN A N 1
ATOM 830 C CA . GLN A 1 101 ? 0.992 -1.314 -13.792 1.00 97.19 101 GLN A CA 1
ATOM 831 C C . GLN A 1 101 ? 0.784 0.134 -13.327 1.00 97.19 101 GLN A C 1
ATOM 833 O O . GLN A 1 101 ? 0.550 1.011 -14.155 1.00 97.19 101 GLN A O 1
ATOM 838 N N . PHE A 1 102 ? 0.942 0.413 -12.029 1.00 97.38 102 PHE A N 1
ATOM 839 C CA . PHE A 1 102 ? 0.927 1.785 -11.512 1.00 97.38 102 PHE A CA 1
ATOM 840 C C . PHE A 1 102 ? 2.096 2.619 -12.051 1.00 97.38 102 PHE A C 1
ATOM 842 O O . PHE A 1 102 ? 1.888 3.771 -12.428 1.00 97.38 102 PHE A O 1
ATOM 849 N N . HIS A 1 103 ? 3.296 2.040 -12.173 1.00 97.19 103 HIS A N 1
ATOM 850 C CA . HIS A 1 103 ? 4.434 2.714 -12.819 1.00 97.19 103 HIS A CA 1
ATOM 851 C C . HIS A 1 103 ? 4.150 3.047 -14.292 1.00 97.19 103 HIS A C 1
ATOM 853 O O . HIS A 1 103 ? 4.570 4.095 -14.768 1.00 97.19 103 HIS A O 1
ATOM 859 N N . ARG A 1 104 ? 3.372 2.226 -15.013 1.00 95.62 104 ARG A N 1
ATOM 860 C CA . ARG A 1 104 ? 2.937 2.542 -16.392 1.00 95.62 104 ARG A CA 1
ATOM 861 C C . ARG A 1 104 ? 1.970 3.721 -16.477 1.00 95.62 104 ARG A C 1
ATOM 863 O O . ARG A 1 104 ? 1.945 4.389 -17.504 1.00 95.62 104 ARG A O 1
ATOM 870 N N . LEU A 1 105 ? 1.179 3.967 -15.434 1.00 96.06 105 LEU A N 1
ATOM 871 C CA . LEU A 1 105 ? 0.199 5.058 -15.404 1.00 96.06 105 LEU A CA 1
ATOM 872 C C . LEU A 1 105 ? 0.805 6.387 -14.940 1.00 96.06 105 LEU A C 1
ATOM 874 O O . LEU A 1 105 ? 0.462 7.434 -15.478 1.00 96.06 105 LEU A O 1
ATOM 878 N N . PHE A 1 106 ? 1.694 6.346 -13.946 1.00 96.00 106 PHE A N 1
ATOM 879 C CA . PHE A 1 106 ? 2.212 7.541 -13.267 1.00 96.00 106 PHE A CA 1
ATOM 880 C C . PHE A 1 106 ? 3.698 7.817 -13.535 1.00 96.00 106 PHE A C 1
ATOM 882 O O . PHE A 1 106 ? 4.217 8.848 -13.110 1.00 96.00 106 PHE A O 1
ATOM 889 N N . GLY A 1 107 ? 4.380 6.918 -14.243 1.00 94.12 107 GLY A N 1
ATOM 890 C CA . GLY A 1 107 ? 5.823 6.946 -14.445 1.00 94.12 107 GLY A CA 1
ATOM 891 C C . GLY A 1 107 ? 6.578 6.112 -13.412 1.00 94.12 107 GLY A C 1
ATOM 892 O O . GLY A 1 107 ? 6.036 5.651 -12.407 1.00 94.12 107 GLY A O 1
ATOM 893 N N . GLU A 1 108 ? 7.863 5.899 -13.670 1.00 93.69 108 GLU A N 1
ATOM 894 C CA . GLU A 1 108 ? 8.716 5.128 -12.777 1.00 93.69 108 GLU A CA 1
ATOM 895 C C . GLU A 1 108 ? 9.194 5.995 -11.606 1.00 93.69 108 GLU A C 1
ATOM 897 O O . GLU A 1 108 ? 9.981 6.923 -11.783 1.00 93.69 108 GLU A O 1
ATOM 902 N N . SER A 1 109 ? 8.733 5.685 -10.394 1.00 94.44 109 SER A N 1
ATOM 903 C CA . SER A 1 109 ? 9.208 6.342 -9.175 1.00 94.44 109 SER A CA 1
ATOM 904 C C . SER A 1 109 ? 9.115 5.419 -7.966 1.00 94.44 109 SER A C 1
ATOM 906 O O . SER A 1 109 ? 8.141 4.683 -7.781 1.00 94.44 109 SER A O 1
ATOM 908 N N . ILE A 1 110 ? 10.118 5.499 -7.091 1.00 94.75 110 ILE A N 1
ATOM 909 C CA . ILE A 1 110 ? 10.144 4.777 -5.812 1.00 94.75 110 ILE A CA 1
ATOM 910 C C . ILE A 1 110 ? 9.007 5.251 -4.904 1.00 94.75 110 ILE A C 1
ATOM 912 O O . ILE A 1 110 ? 8.408 4.440 -4.198 1.00 94.75 110 ILE A O 1
ATOM 916 N N . THR A 1 111 ? 8.642 6.532 -4.968 1.00 95.06 111 THR A N 1
ATOM 917 C CA . THR A 1 111 ? 7.515 7.078 -4.204 1.00 95.06 111 THR A CA 1
ATOM 918 C C . THR A 1 111 ? 6.211 6.367 -4.551 1.00 95.06 111 THR A C 1
ATOM 920 O O . THR A 1 111 ? 5.454 6.021 -3.647 1.00 95.06 111 THR A O 1
ATOM 923 N N . ILE A 1 112 ? 5.981 6.050 -5.830 1.00 95.69 112 ILE A N 1
ATOM 924 C CA . ILE A 1 112 ? 4.799 5.287 -6.259 1.00 95.69 112 ILE A CA 1
ATOM 925 C C . ILE A 1 112 ? 4.834 3.885 -5.652 1.00 95.69 112 ILE A C 1
ATOM 927 O O . ILE A 1 112 ? 3.851 3.462 -5.047 1.00 95.69 112 ILE A O 1
ATOM 931 N N . THR A 1 113 ? 5.976 3.190 -5.729 1.00 96.06 113 THR A N 1
ATOM 932 C CA . THR A 1 113 ? 6.140 1.872 -5.091 1.00 96.06 113 THR A CA 1
ATOM 933 C C . THR A 1 113 ? 5.801 1.932 -3.599 1.00 96.06 113 THR A C 1
ATOM 935 O O . THR A 1 113 ? 5.047 1.093 -3.102 1.00 96.06 113 THR A O 1
ATOM 938 N N . ARG A 1 114 ? 6.311 2.938 -2.877 1.00 94.75 114 ARG A N 1
ATOM 939 C CA . ARG A 1 114 ? 6.059 3.108 -1.438 1.00 94.75 114 ARG A CA 1
ATOM 940 C C . ARG A 1 114 ? 4.591 3.381 -1.133 1.00 94.75 114 ARG A C 1
ATOM 942 O O . ARG A 1 114 ? 4.060 2.773 -0.207 1.00 94.75 114 ARG A O 1
ATOM 949 N N . ILE A 1 115 ? 3.935 4.242 -1.911 1.00 95.62 115 ILE A N 1
ATOM 950 C CA . ILE A 1 115 ? 2.501 4.520 -1.769 1.00 95.62 115 ILE A CA 1
ATOM 951 C C . ILE A 1 115 ? 1.693 3.238 -1.993 1.00 95.62 115 ILE A C 1
ATOM 953 O O . ILE A 1 115 ? 0.829 2.922 -1.180 1.00 95.62 115 ILE A O 1
ATOM 957 N N . CYS A 1 116 ? 1.999 2.454 -3.031 1.00 96.62 116 CYS A N 1
ATOM 958 C CA . CYS A 1 116 ? 1.306 1.191 -3.286 1.00 96.62 116 CYS A CA 1
ATOM 959 C C . CYS A 1 116 ? 1.453 0.205 -2.118 1.00 96.62 116 CYS A C 1
ATOM 961 O O . CYS A 1 116 ? 0.455 -0.347 -1.655 1.00 96.62 116 CYS A O 1
ATOM 963 N N . VAL A 1 117 ? 2.672 0.005 -1.604 1.00 95.44 117 VAL A N 1
ATOM 964 C CA . VAL A 1 117 ? 2.915 -0.888 -0.455 1.00 95.44 117 VAL A CA 1
ATOM 965 C C . VAL A 1 117 ? 2.209 -0.378 0.804 1.00 95.44 117 VAL A C 1
ATOM 967 O O . VAL A 1 117 ? 1.616 -1.164 1.542 1.00 95.44 117 VAL A O 1
ATOM 970 N N . PHE A 1 118 ? 2.206 0.936 1.030 1.00 95.88 118 PHE A N 1
ATOM 971 C CA . PHE A 1 118 ? 1.493 1.554 2.145 1.00 95.88 118 PHE A CA 1
ATOM 972 C C . PHE A 1 118 ? -0.025 1.336 2.056 1.00 95.88 118 PHE A C 1
ATOM 974 O O . PHE A 1 118 ? -0.648 0.947 3.043 1.00 95.88 118 PHE A O 1
ATOM 981 N N . VAL A 1 119 ? -0.615 1.496 0.867 1.00 95.81 119 VAL A N 1
ATOM 982 C CA . VAL A 1 119 ? -2.039 1.213 0.623 1.00 95.81 119 VAL A CA 1
ATOM 983 C C . VAL A 1 119 ? -2.360 -0.262 0.865 1.00 95.81 119 VAL A C 1
ATOM 985 O O . VAL A 1 119 ? -3.356 -0.554 1.522 1.00 95.81 119 VAL A O 1
ATOM 988 N N . ILE A 1 120 ? -1.511 -1.194 0.417 1.00 96.06 120 ILE A N 1
ATOM 989 C CA . ILE A 1 120 ? -1.673 -2.629 0.718 1.00 96.06 120 ILE A CA 1
ATOM 990 C C . ILE A 1 120 ? -1.669 -2.863 2.238 1.00 96.06 120 ILE A C 1
ATOM 992 O O . ILE A 1 120 ? -2.499 -3.617 2.749 1.00 96.06 120 ILE A O 1
ATOM 996 N N . GLY A 1 121 ? -0.793 -2.177 2.977 1.00 95.50 121 GLY A N 1
ATOM 997 C CA . GLY A 1 121 ? -0.771 -2.206 4.441 1.00 95.50 121 GLY A CA 1
ATOM 998 C C . GLY A 1 121 ? -2.082 -1.724 5.071 1.00 95.50 121 GLY A C 1
ATOM 999 O O . GLY A 1 121 ? -2.651 -2.420 5.911 1.00 95.50 121 GLY A O 1
ATOM 1000 N N . LEU A 1 122 ? -2.616 -0.582 4.625 1.00 94.94 122 LEU A N 1
ATOM 1001 C CA . LEU A 1 122 ? -3.907 -0.069 5.101 1.00 94.94 122 LEU A CA 1
ATOM 1002 C C . LEU A 1 122 ? -5.068 -1.022 4.779 1.00 94.94 122 LEU A C 1
ATOM 1004 O O . LEU A 1 122 ? -5.902 -1.288 5.644 1.00 94.94 122 LEU A O 1
ATOM 1008 N N . LEU A 1 123 ? -5.100 -1.586 3.568 1.00 95.00 123 LEU A N 1
ATOM 1009 C CA . LEU A 1 123 ? -6.095 -2.591 3.181 1.00 95.00 123 LEU A CA 1
ATOM 1010 C C . LEU A 1 123 ? -6.006 -3.843 4.058 1.00 95.00 123 LEU A C 1
ATOM 1012 O O . LEU A 1 123 ? -7.036 -4.411 4.415 1.00 95.00 123 LEU A O 1
ATOM 1016 N N . SER A 1 124 ? -4.795 -4.236 4.456 1.00 95.38 124 SER A N 1
ATOM 1017 C CA . SER A 1 124 ? -4.569 -5.380 5.343 1.00 95.38 124 SER A CA 1
ATOM 1018 C C . SER A 1 124 ? -5.128 -5.125 6.744 1.00 95.38 124 SER A C 1
ATOM 1020 O O . SER A 1 124 ? -5.771 -6.004 7.311 1.00 95.38 124 SER A O 1
ATOM 1022 N N . VAL A 1 125 ? -4.966 -3.910 7.281 1.00 92.94 125 VAL A N 1
ATOM 1023 C CA . VAL A 1 125 ? -5.578 -3.503 8.560 1.00 92.94 125 VAL A CA 1
ATOM 1024 C C . VAL A 1 125 ? -7.106 -3.530 8.469 1.00 92.94 125 VAL A C 1
ATOM 1026 O O . VAL A 1 125 ? -7.763 -4.083 9.351 1.00 92.94 125 VAL A O 1
ATOM 1029 N N . CYS A 1 126 ? -7.682 -2.998 7.387 1.00 91.06 126 CYS A N 1
ATOM 1030 C CA . CYS A 1 126 ? -9.127 -3.045 7.153 1.00 91.06 126 CYS A CA 1
ATOM 1031 C C . CYS A 1 126 ? -9.650 -4.486 7.036 1.00 91.06 126 CYS A C 1
ATOM 1033 O O . CYS A 1 126 ? -10.655 -4.827 7.658 1.00 91.06 126 CYS A O 1
ATOM 1035 N N . GLY A 1 127 ? -8.962 -5.342 6.276 1.00 91.69 127 GLY A N 1
ATOM 1036 C CA . GLY A 1 127 ? -9.321 -6.751 6.119 1.00 91.69 127 GLY A CA 1
ATOM 1037 C C . GLY A 1 127 ? -9.212 -7.526 7.431 1.00 91.69 127 GLY A C 1
ATOM 1038 O O . GLY A 1 127 ? -10.109 -8.293 7.774 1.00 91.69 127 GLY A O 1
ATOM 1039 N N . PHE A 1 128 ? -8.165 -7.269 8.219 1.00 91.62 128 PHE A N 1
ATOM 1040 C CA . PHE A 1 128 ? -8.017 -7.855 9.549 1.00 91.62 128 PHE A CA 1
ATOM 1041 C C . PHE A 1 128 ? -9.143 -7.411 10.487 1.00 91.62 128 PHE A C 1
ATOM 1043 O O . PHE A 1 128 ? -9.727 -8.233 11.188 1.00 91.62 128 PHE A O 1
ATOM 1050 N N . PHE A 1 129 ? -9.512 -6.132 10.461 1.00 88.81 129 PHE A N 1
ATOM 1051 C CA . PHE A 1 129 ? -10.636 -5.627 11.239 1.00 88.81 129 PHE A CA 1
ATOM 1052 C C . PHE A 1 129 ? -11.962 -6.314 10.868 1.00 88.81 129 PHE A C 1
ATOM 1054 O O . PHE A 1 129 ? -12.697 -6.749 11.754 1.00 88.81 129 PHE A O 1
ATOM 1061 N N . GLN A 1 130 ? -12.245 -6.481 9.572 1.00 87.62 130 GLN A N 1
ATOM 1062 C CA . GLN A 1 130 ? -13.419 -7.228 9.104 1.00 87.62 130 GLN A CA 1
ATOM 1063 C C . GLN A 1 130 ? -13.380 -8.692 9.558 1.00 87.62 130 GLN A C 1
ATOM 1065 O O . GLN A 1 130 ? -14.385 -9.217 10.036 1.00 87.62 130 GLN A O 1
ATOM 1070 N N . LEU A 1 131 ? -12.213 -9.336 9.481 1.00 90.38 131 LEU A N 1
ATOM 1071 C CA . LEU A 1 131 ? -12.025 -10.702 9.965 1.00 90.38 131 LEU A CA 1
ATOM 1072 C C . LEU A 1 131 ? -12.351 -10.815 11.462 1.00 90.38 131 LEU A C 1
ATOM 1074 O O . LEU A 1 131 ? -13.066 -11.731 11.866 1.00 90.38 131 LEU A O 1
ATOM 1078 N N . MET A 1 132 ? -11.892 -9.865 12.282 1.00 86.88 132 MET A N 1
ATOM 1079 C CA . MET A 1 132 ? -12.196 -9.839 13.717 1.00 86.88 132 MET A CA 1
ATOM 1080 C C . MET A 1 132 ? -13.698 -9.692 13.988 1.00 86.88 132 MET A C 1
ATOM 1082 O O . MET A 1 132 ? -14.224 -10.360 14.878 1.00 86.88 132 MET A O 1
ATOM 1086 N N . GLN A 1 133 ? -14.415 -8.877 13.209 1.00 83.12 133 GLN A N 1
ATOM 1087 C CA . GLN A 1 133 ? -15.870 -8.756 13.349 1.00 83.12 133 GLN A CA 1
ATOM 1088 C C . GLN A 1 133 ? -16.595 -10.076 13.072 1.00 83.12 133 GLN A C 1
ATOM 1090 O O . GLN A 1 133 ? -17.515 -10.438 13.808 1.00 83.12 133 GLN A O 1
ATOM 1095 N N . VAL A 1 134 ? -16.170 -10.801 12.033 1.00 87.00 134 VAL A N 1
ATOM 1096 C CA . VAL A 1 134 ? -16.763 -12.092 11.662 1.00 87.00 134 VAL A CA 1
ATOM 1097 C C . VAL A 1 134 ? -16.485 -13.150 12.729 1.00 87.00 134 VAL A C 1
ATOM 1099 O O . VAL A 1 134 ? -17.396 -13.886 13.108 1.00 87.00 134 VAL A O 1
ATOM 1102 N N . LEU A 1 135 ? -15.252 -13.210 13.242 1.00 87.88 135 LEU A N 1
ATOM 1103 C CA . LEU A 1 135 ? -14.847 -14.216 14.226 1.00 87.88 135 LEU A CA 1
ATOM 1104 C C . LEU A 1 135 ? -15.482 -13.992 15.603 1.00 87.88 135 LEU A C 1
ATOM 1106 O O . LEU A 1 135 ? -15.935 -14.949 16.226 1.00 87.88 135 LEU A O 1
ATOM 1110 N N . PHE A 1 136 ? -15.552 -12.743 16.073 1.00 84.19 136 PHE A N 1
ATOM 1111 C CA . PHE A 1 136 ? -15.974 -12.433 17.444 1.00 84.19 136 PHE A CA 1
ATOM 1112 C C . PHE A 1 136 ? -17.413 -11.920 17.571 1.00 84.19 136 PHE A C 1
ATOM 1114 O O . PHE A 1 136 ? -17.820 -11.568 18.678 1.00 84.19 136 PHE A O 1
ATOM 1121 N N . LYS A 1 137 ? -18.185 -11.875 16.471 1.00 67.00 137 LYS A N 1
ATOM 1122 C CA . LYS A 1 137 ? -19.618 -11.510 16.429 1.00 67.00 137 LYS A CA 1
ATOM 1123 C C . LYS A 1 137 ? -19.989 -10.416 17.440 1.00 67.00 137 LYS A C 1
ATOM 1125 O O . LYS A 1 137 ? -20.752 -10.653 18.371 1.00 67.00 137 LYS A O 1
ATOM 1130 N N . ASN A 1 138 ? -19.424 -9.221 17.265 1.00 62.28 138 ASN A N 1
ATOM 1131 C CA . ASN A 1 138 ? -19.683 -8.020 18.076 1.00 62.28 138 ASN A CA 1
ATOM 1132 C C . ASN A 1 138 ? -19.396 -8.111 19.593 1.00 62.28 138 ASN A C 1
ATOM 1134 O O . ASN A 1 138 ? -19.482 -7.082 20.254 1.00 62.28 138 ASN A O 1
ATOM 1138 N N . ALA A 1 139 ? -19.006 -9.260 20.156 1.00 53.62 139 ALA A N 1
ATOM 1139 C CA . ALA A 1 139 ? -18.810 -9.409 21.602 1.00 53.62 139 ALA A CA 1
ATOM 1140 C C . ALA A 1 139 ? -17.555 -8.682 22.127 1.00 53.62 139 ALA A C 1
ATOM 1142 O O . ALA A 1 139 ? -17.499 -8.307 23.291 1.00 53.62 139 ALA A O 1
ATOM 1143 N N . LEU A 1 140 ? -16.553 -8.455 21.269 1.00 50.62 140 LEU A N 1
ATOM 1144 C CA . LEU A 1 140 ? -15.292 -7.785 21.631 1.00 50.62 140 LEU A CA 1
ATOM 1145 C C . LEU A 1 140 ? -15.296 -6.268 21.365 1.00 50.62 140 LEU A C 1
ATOM 1147 O O . LEU A 1 140 ? -14.459 -5.551 21.901 1.00 50.62 140 LEU A O 1
ATOM 1151 N N . LEU A 1 141 ? -16.235 -5.775 20.551 1.00 53.06 141 LEU A N 1
ATOM 1152 C CA . LEU A 1 141 ? -16.382 -4.355 20.195 1.00 53.06 141 LEU A CA 1
ATOM 1153 C C . LEU A 1 141 ? -17.541 -3.675 20.951 1.00 53.06 141 LEU A C 1
ATOM 1155 O O . LEU A 1 141 ? -17.875 -2.537 20.638 1.00 53.06 141 LEU A O 1
ATOM 1159 N N . SER A 1 142 ? -18.166 -4.366 21.917 1.00 39.84 142 SER A N 1
ATOM 1160 C CA . SER A 1 142 ? -19.273 -3.846 22.736 1.00 39.84 142 SER A CA 1
ATOM 1161 C C . SER A 1 142 ? -18.847 -3.329 24.120 1.00 39.84 142 SER A C 1
ATOM 1163 O O . SER A 1 142 ? -19.691 -3.276 25.018 1.00 39.84 142 SER A O 1
ATOM 1165 N N . PHE A 1 143 ? -17.567 -3.003 24.316 1.00 40.75 143 PHE A N 1
ATOM 1166 C CA . PHE A 1 143 ? -17.103 -2.280 25.505 1.00 40.75 143 PHE A CA 1
ATOM 1167 C C . PHE A 1 143 ? -17.142 -0.768 25.271 1.00 40.75 143 PHE A C 1
ATOM 1169 O O . PHE A 1 143 ? -16.694 -0.329 24.188 1.00 40.75 143 PHE A O 1
#

Solvent-accessible surface area (backbone atoms only — not comparable to full-atom values): 8356 Å² total; per-residue (Å²): 118,69,68,65,54,53,52,54,51,51,51,52,50,51,53,52,50,50,61,47,62,70,33,68,70,48,48,52,52,50,53,51,50,54,50,50,65,74,40,57,81,55,42,80,53,73,92,65,68,96,59,29,69,61,52,49,54,48,50,48,36,18,47,31,32,59,76,75,46,73,48,72,91,56,43,39,50,92,64,74,83,81,54,99,65,39,60,54,89,78,72,83,47,60,68,39,48,54,50,18,56,51,29,73,75,76,46,87,51,68,42,59,53,45,51,53,54,51,49,52,50,54,51,49,54,53,51,51,52,53,49,48,46,70,75,48,66,60,68,81,76,73,119

Sequence (143 aa):
MNNQQNFSIAEKLNALLRNLLLKPLFSLGLIALVSVVMHFNIFTLDLQGNHLWRQSQTQINIQNFYRHDNNILNPRHNNFAGSENNIQRMEFPIMQWTIAQFHRLFGESITITRICVFVIGLLSVCGFFQLMQVLFKNALLSF